Protein AF-A0A843WFE2-F1 (afdb_monomer)

InterPro domains:
  IPR031675 Serine-threonine protein phosphatase, N-terminal [PF16891] (14-60)

Organism: Colocasia esculenta (NCBI:txid4460)

Foldseek 3Di:
DDPPPPPPDDVVLVVVVVVQVVVCPPPADDDRDDDPVRVVNCVVVVVVVVVVADPDDDDDDDDDDDDCPPPPRPDPDDDPDD

Mean predicted aligned error: 11.07 Å

Structure (mmCIF, N/CA/C/O backbone):
data_AF-A0A843WFE2-F1
#
_entry.id   AF-A0A843WFE2-F1
#
loop_
_atom_site.group_PDB
_atom_site.id
_atom_site.type_symbol
_atom_site.label_atom_id
_atom_site.label_alt_id
_atom_site.label_comp_id
_atom_site.label_asym_id
_atom_site.label_entity_id
_atom_site.label_seq_id
_atom_site.pdbx_PDB_ins_code
_atom_site.Cartn_x
_atom_site.Cartn_y
_atom_site.Cartn_z
_atom_site.occupancy
_atom_site.B_iso_or_equiv
_atom_site.auth_seq_id
_atom_site.auth_comp_id
_atom_site.auth_asym_id
_atom_site.auth_atom_id
_atom_site.pdbx_PDB_model_num
ATOM 1 N N . MET A 1 1 ? -7.821 -11.375 22.560 1.00 34.25 1 MET A N 1
ATOM 2 C CA . MET A 1 1 ? -7.521 -11.575 21.125 1.00 34.25 1 MET A CA 1
ATOM 3 C C . MET A 1 1 ? -8.492 -10.705 20.342 1.00 34.25 1 MET A C 1
ATOM 5 O O . MET A 1 1 ? -9.602 -11.138 20.069 1.00 34.25 1 MET A O 1
ATOM 9 N N . ALA A 1 2 ? -8.152 -9.428 20.149 1.00 33.72 2 ALA A N 1
ATOM 10 C CA . ALA A 1 2 ? -9.061 -8.454 19.554 1.00 33.72 2 ALA A CA 1
ATOM 11 C C . ALA A 1 2 ? -9.144 -8.688 18.042 1.00 33.72 2 ALA A C 1
ATOM 13 O O . ALA A 1 2 ? -8.169 -8.487 17.322 1.00 33.72 2 ALA A O 1
ATOM 14 N N . ALA A 1 3 ? -10.307 -9.139 17.581 1.00 45.41 3 ALA A N 1
ATOM 15 C CA . ALA A 1 3 ? -10.664 -9.114 16.176 1.00 45.41 3 ALA A CA 1
ATOM 16 C C . ALA A 1 3 ? -10.857 -7.646 15.770 1.00 45.41 3 ALA A C 1
ATOM 18 O O . ALA A 1 3 ? -11.887 -7.044 16.065 1.00 45.41 3 ALA A O 1
ATOM 19 N N . THR A 1 4 ? -9.857 -7.042 15.132 1.00 42.25 4 THR A N 1
ATOM 20 C CA . THR A 1 4 ? -10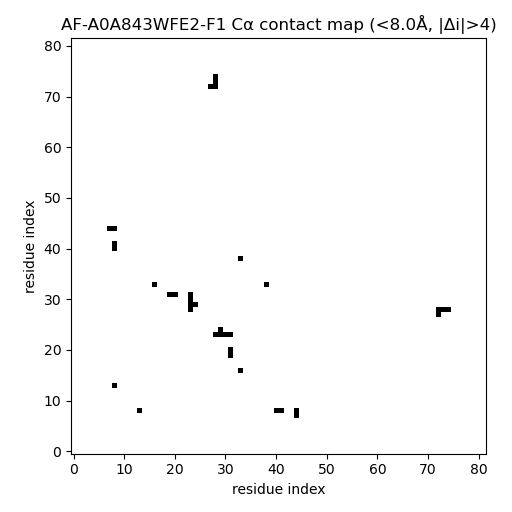.070 -5.793 14.399 1.00 42.25 4 THR A CA 1
ATOM 21 C C . THR A 1 4 ? -10.738 -6.162 13.083 1.00 42.25 4 THR A C 1
ATOM 23 O O . THR A 1 4 ? -10.117 -6.797 12.228 1.00 42.25 4 THR A O 1
ATOM 26 N N . ALA A 1 5 ? -12.019 -5.818 12.956 1.00 48.12 5 ALA A N 1
ATOM 27 C CA . ALA A 1 5 ? -12.776 -5.941 11.722 1.00 48.12 5 ALA A CA 1
ATOM 28 C C . ALA A 1 5 ? -11.978 -5.305 10.573 1.00 48.12 5 ALA A C 1
ATOM 30 O O . ALA A 1 5 ? -11.749 -4.097 10.550 1.00 48.12 5 ALA A O 1
ATOM 31 N N . THR A 1 6 ? -11.504 -6.134 9.647 1.00 53.62 6 THR A N 1
ATOM 32 C CA . THR A 1 6 ? -10.830 -5.699 8.423 1.00 53.62 6 THR A CA 1
ATOM 33 C C . THR A 1 6 ? -11.908 -5.232 7.456 1.00 53.62 6 THR A C 1
ATOM 35 O O . THR A 1 6 ? -12.358 -5.967 6.581 1.00 53.62 6 THR A O 1
ATOM 38 N N . GLY A 1 7 ? -12.382 -4.006 7.665 1.00 61.47 7 GLY A N 1
ATOM 39 C CA . GLY A 1 7 ? -13.092 -3.278 6.626 1.00 61.47 7 GLY A CA 1
ATOM 40 C C . GLY A 1 7 ? -12.094 -2.994 5.514 1.00 61.47 7 GLY A C 1
ATOM 41 O O . GLY A 1 7 ? -11.178 -2.199 5.713 1.00 61.47 7 GLY A O 1
ATOM 42 N N . ALA A 1 8 ? -12.243 -3.684 4.382 1.00 72.38 8 ALA A N 1
ATOM 43 C CA . ALA A 1 8 ? -11.477 -3.379 3.182 1.00 72.38 8 ALA A CA 1
ATOM 44 C C . ALA A 1 8 ? -11.593 -1.876 2.895 1.00 72.38 8 ALA A C 1
ATOM 46 O O . ALA A 1 8 ? -12.684 -1.308 2.986 1.00 72.38 8 ALA A O 1
ATOM 47 N N . MET A 1 9 ? -10.468 -1.226 2.605 1.00 82.88 9 MET A N 1
ATOM 48 C CA . MET A 1 9 ? -10.467 0.196 2.281 1.00 82.88 9 MET A CA 1
ATOM 49 C C . MET A 1 9 ? -11.358 0.463 1.070 1.00 82.88 9 MET A C 1
ATOM 51 O O . MET A 1 9 ? -11.292 -0.262 0.078 1.00 82.88 9 MET A O 1
ATOM 55 N N . ASP A 1 10 ? -12.214 1.480 1.174 1.00 88.88 10 ASP A N 1
ATOM 56 C CA . ASP A 1 10 ? -13.094 1.869 0.076 1.00 88.88 10 ASP A CA 1
ATOM 57 C C . ASP A 1 10 ? -12.240 2.322 -1.115 1.00 88.88 10 ASP A C 1
ATOM 59 O O . ASP A 1 10 ? -11.367 3.186 -0.977 1.00 88.88 10 ASP A O 1
ATOM 63 N N . GLY A 1 11 ? -12.492 1.733 -2.286 1.00 88.88 11 GLY A N 1
ATOM 64 C CA . GLY A 1 11 ? -11.740 2.023 -3.505 1.00 88.88 11 GLY A CA 1
ATOM 65 C C . GLY A 1 11 ? -11.783 3.500 -3.902 1.00 88.88 11 GLY A C 1
ATOM 66 O O . GLY A 1 11 ? -10.774 4.029 -4.347 1.00 88.88 11 GLY A O 1
ATOM 67 N N . ARG A 1 12 ? -12.891 4.207 -3.647 1.00 90.56 12 ARG A N 1
ATOM 68 C CA . ARG A 1 12 ? -13.010 5.643 -3.947 1.00 90.56 12 ARG A CA 1
ATOM 69 C C . ARG A 1 12 ? -12.088 6.491 -3.080 1.00 90.56 12 ARG A C 1
ATOM 71 O O . ARG A 1 12 ? -11.549 7.484 -3.555 1.00 90.56 12 ARG A O 1
ATOM 78 N N . ILE A 1 13 ? -11.912 6.104 -1.817 1.00 89.06 13 ILE A N 1
ATOM 79 C CA . ILE A 1 13 ? -10.990 6.781 -0.896 1.00 89.06 13 ILE A CA 1
ATOM 80 C C . ILE A 1 13 ? -9.547 6.518 -1.337 1.00 89.06 13 ILE A C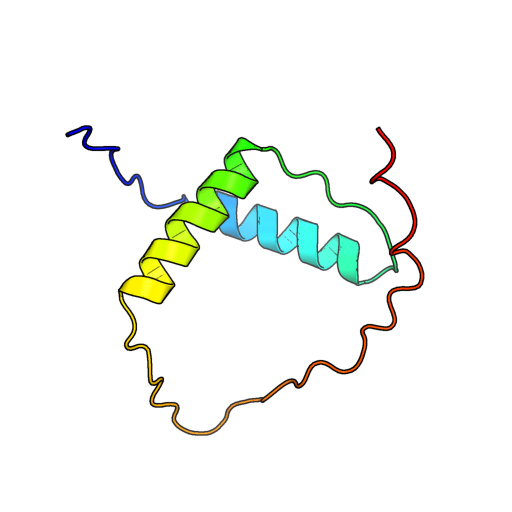 1
ATOM 82 O O . ILE A 1 13 ? -8.725 7.430 -1.345 1.00 89.06 13 ILE A O 1
ATOM 86 N N . LEU A 1 14 ? -9.241 5.283 -1.742 1.00 91.94 14 LEU A N 1
ATOM 87 C CA . LEU A 1 14 ? -7.926 4.933 -2.271 1.00 91.94 14 LEU A CA 1
ATOM 88 C C . LEU A 1 14 ? -7.594 5.721 -3.551 1.00 91.94 14 LEU A C 1
ATOM 90 O O . LEU A 1 14 ? -6.496 6.265 -3.657 1.00 91.94 14 LEU A O 1
ATOM 94 N N . ASP A 1 15 ? -8.540 5.828 -4.485 1.00 92.88 15 ASP A N 1
ATOM 95 C CA . ASP A 1 15 ? -8.373 6.589 -5.728 1.00 92.88 15 ASP A CA 1
ATOM 96 C C . ASP A 1 15 ? -8.154 8.088 -5.464 1.00 92.88 15 ASP A C 1
ATOM 98 O O . ASP A 1 15 ? -7.294 8.705 -6.096 1.00 92.88 15 ASP A O 1
ATOM 102 N N . ASP A 1 16 ? -8.869 8.672 -4.495 1.00 92.44 16 ASP A N 1
ATOM 103 C CA . ASP A 1 16 ? -8.671 10.065 -4.071 1.00 92.44 16 ASP A CA 1
ATOM 104 C C . ASP A 1 16 ? -7.259 10.303 -3.507 1.00 92.44 16 ASP A C 1
ATOM 106 O O . ASP A 1 16 ? -6.576 11.259 -3.884 1.00 92.44 16 ASP A O 1
ATOM 110 N N . ILE A 1 17 ? -6.776 9.393 -2.655 1.00 92.06 17 ILE A N 1
ATOM 111 C CA . ILE A 1 17 ? -5.415 9.448 -2.106 1.00 92.06 17 ILE A CA 1
ATOM 112 C C . ILE A 1 17 ? -4.373 9.358 -3.225 1.00 92.06 17 ILE A C 1
ATOM 114 O O . ILE A 1 17 ? -3.408 10.128 -3.233 1.00 92.06 17 ILE A O 1
ATOM 118 N N . ILE A 1 18 ? -4.556 8.442 -4.182 1.00 92.00 18 ILE A N 1
ATOM 119 C CA . ILE A 1 18 ? -3.663 8.302 -5.339 1.00 92.00 18 ILE A CA 1
ATOM 120 C C . ILE A 1 18 ? -3.652 9.601 -6.152 1.00 92.00 18 ILE A C 1
ATOM 122 O O . ILE A 1 18 ? -2.575 10.093 -6.495 1.00 92.00 18 ILE A O 1
ATOM 126 N N . GLY A 1 19 ? -4.822 10.192 -6.412 1.00 91.31 19 GLY A N 1
ATOM 127 C CA . GLY A 1 19 ? -4.950 11.478 -7.098 1.00 91.31 19 GLY A CA 1
ATOM 128 C C . GLY A 1 19 ? -4.152 12.585 -6.408 1.00 91.31 19 GLY A C 1
ATOM 129 O O . GLY A 1 19 ? -3.278 13.196 -7.028 1.00 91.31 19 GLY A O 1
ATOM 130 N N . ARG A 1 20 ? -4.359 12.769 -5.099 1.00 89.38 20 ARG A N 1
ATOM 131 C CA . ARG A 1 20 ? -3.639 13.771 -4.294 1.00 89.38 20 ARG A CA 1
ATOM 132 C C . ARG A 1 20 ? -2.119 13.565 -4.303 1.00 89.38 20 ARG A C 1
ATOM 134 O O . ARG A 1 20 ? -1.365 14.532 -4.419 1.00 89.38 20 ARG A O 1
ATOM 141 N N . LEU A 1 21 ? -1.649 12.318 -4.211 1.00 87.81 21 LEU A N 1
ATOM 142 C CA . LEU A 1 21 ? -0.217 11.988 -4.257 1.00 87.81 21 LEU A CA 1
ATOM 143 C C . LEU A 1 21 ? 0.410 12.272 -5.631 1.00 87.81 21 LEU A C 1
ATOM 145 O O . LEU A 1 21 ? 1.523 12.798 -5.709 1.00 87.81 21 LEU A O 1
ATOM 149 N N . LEU A 1 22 ? -0.305 11.971 -6.717 1.00 87.06 22 LEU A N 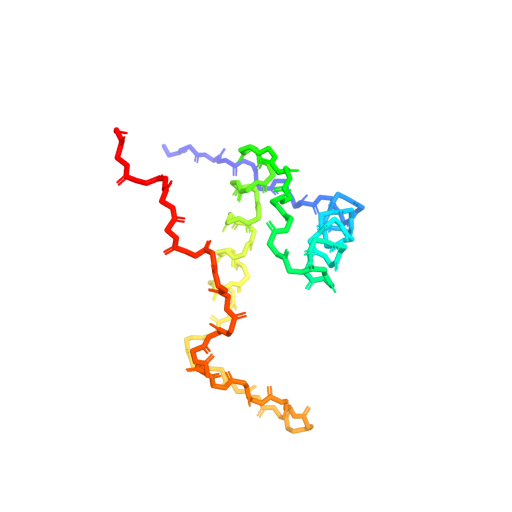1
ATOM 150 C CA . LEU A 1 22 ? 0.153 12.243 -8.082 1.00 87.06 22 LEU A CA 1
ATOM 151 C C . LEU A 1 22 ? 0.231 13.745 -8.384 1.00 87.06 22 LEU A C 1
ATOM 153 O O . LEU A 1 22 ? 1.137 14.176 -9.102 1.00 87.06 22 LEU A O 1
ATOM 157 N N . GLU A 1 23 ? -0.681 14.543 -7.830 1.00 83.12 23 GLU A N 1
ATOM 158 C CA . GLU A 1 23 ? -0.649 16.004 -7.942 1.00 83.12 23 GLU A CA 1
ATOM 159 C C . GLU A 1 23 ? 0.561 16.613 -7.220 1.00 83.12 23 GLU A C 1
ATOM 161 O O . GLU A 1 23 ? 1.239 17.479 -7.778 1.00 83.12 23 GLU A O 1
ATOM 166 N N . GLY A 1 24 ? 0.886 16.132 -6.013 1.00 72.75 24 GLY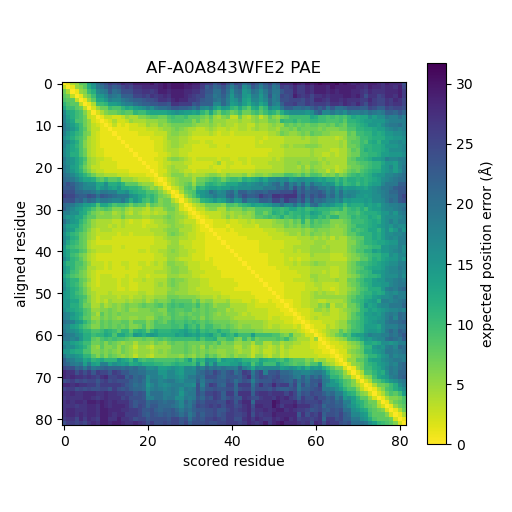 A N 1
ATOM 167 C CA . GLY A 1 24 ? 2.053 16.597 -5.250 1.00 72.75 24 GLY A CA 1
ATOM 168 C C . GLY A 1 24 ? 3.401 16.239 -5.893 1.00 72.75 24 GLY A C 1
ATOM 169 O O . GLY A 1 24 ? 4.366 16.998 -5.786 1.00 72.75 24 GLY A O 1
ATOM 170 N N . GLY A 1 25 ? 3.467 15.113 -6.613 1.00 66.31 25 GLY A N 1
ATOM 171 C CA . GLY A 1 25 ? 4.696 14.605 -7.233 1.00 66.31 25 GLY A CA 1
ATOM 172 C C . GLY A 1 25 ? 5.139 15.323 -8.514 1.00 66.31 25 GLY A C 1
ATOM 173 O O . GLY A 1 25 ? 6.323 15.299 -8.842 1.00 66.31 25 GLY A O 1
ATOM 174 N N . ARG A 1 26 ? 4.231 15.992 -9.242 1.00 63.38 26 ARG A N 1
ATOM 175 C CA . ARG A 1 26 ? 4.546 16.632 -10.540 1.00 63.38 26 ARG A CA 1
ATOM 176 C C . ARG A 1 26 ? 5.280 17.974 -10.430 1.00 63.38 26 ARG A C 1
ATOM 178 O O . ARG A 1 26 ? 5.800 18.444 -11.437 1.00 63.38 26 ARG A O 1
ATOM 185 N N . GLY A 1 27 ? 5.318 18.586 -9.244 1.00 56.19 27 GLY A N 1
ATOM 186 C CA . GLY A 1 27 ? 5.798 19.964 -9.055 1.00 56.19 27 GLY A CA 1
ATOM 187 C C . GLY A 1 27 ? 7.011 20.147 -8.142 1.00 56.19 27 GLY A C 1
ATOM 188 O O . GLY A 1 27 ? 7.434 21.281 -7.962 1.00 56.19 27 GLY A O 1
ATOM 189 N N . GLY A 1 28 ? 7.570 19.075 -7.570 1.00 58.09 28 GLY A N 1
ATOM 190 C CA . GLY A 1 28 ? 8.689 19.166 -6.628 1.00 58.09 28 GLY A CA 1
ATOM 191 C C . GLY A 1 28 ? 8.269 19.675 -5.242 1.00 58.09 28 GLY A C 1
ATOM 192 O O . GLY A 1 28 ? 8.127 20.870 -5.014 1.00 58.09 28 GLY A O 1
ATOM 193 N N . GLY A 1 29 ? 8.113 18.755 -4.286 1.00 64.06 29 GLY A N 1
ATOM 194 C CA . GLY A 1 29 ? 8.136 19.080 -2.852 1.00 64.06 29 GLY A CA 1
ATOM 195 C C . GLY A 1 29 ? 6.839 19.593 -2.216 1.00 64.06 29 GLY A C 1
ATOM 196 O O . GLY A 1 29 ? 6.865 19.941 -1.039 1.00 64.06 29 GLY A O 1
ATOM 197 N N . LYS A 1 30 ? 5.696 19.622 -2.919 1.00 71.81 30 LYS A N 1
ATOM 198 C CA . LYS A 1 30 ? 4.417 19.965 -2.274 1.00 71.81 30 LYS A CA 1
ATOM 199 C C . LYS A 1 30 ? 3.987 18.821 -1.351 1.00 71.81 30 LYS A C 1
ATOM 201 O O . LYS A 1 30 ? 3.635 17.742 -1.826 1.00 71.81 30 LYS A O 1
ATOM 206 N N . GLN A 1 31 ? 4.005 19.066 -0.041 1.00 74.38 31 GLN A N 1
ATOM 207 C CA . GLN A 1 31 ? 3.525 18.104 0.947 1.00 74.38 31 GLN A CA 1
ATOM 208 C C . GLN A 1 31 ? 2.030 17.850 0.737 1.00 74.38 31 GLN A C 1
ATOM 210 O O . GLN A 1 31 ? 1.215 18.774 0.706 1.00 74.38 31 GLN A O 1
ATOM 215 N N . VAL A 1 32 ? 1.678 16.579 0.572 1.00 83.00 32 VAL A N 1
ATOM 216 C CA . VAL A 1 32 ? 0.290 16.141 0.445 1.00 83.00 32 VAL A CA 1
ATOM 217 C C . VAL A 1 32 ? -0.239 15.865 1.845 1.00 83.00 32 VAL A C 1
ATOM 219 O O . VAL A 1 32 ? 0.308 15.031 2.565 1.00 83.00 32 VAL A O 1
ATOM 222 N N . ALA A 1 33 ? -1.290 16.580 2.241 1.00 82.44 33 ALA A N 1
ATOM 223 C CA . ALA A 1 33 ? -1.946 16.357 3.520 1.00 82.44 33 ALA A CA 1
ATOM 224 C C . ALA A 1 33 ? -2.776 15.066 3.453 1.00 82.44 33 ALA A C 1
ATOM 226 O O . ALA A 1 33 ? -3.793 15.003 2.757 1.00 82.44 33 ALA A O 1
ATOM 227 N N . LEU A 1 34 ? -2.322 14.048 4.181 1.00 88.38 34 LEU A N 1
ATOM 228 C CA . LEU A 1 34 ? -3.056 12.817 4.458 1.00 88.38 34 LEU A CA 1
ATOM 229 C C . LEU A 1 34 ? -3.328 12.755 5.958 1.00 88.38 34 LEU A C 1
ATOM 231 O O . LEU A 1 34 ? -2.463 13.088 6.769 1.00 88.38 34 LEU A O 1
ATOM 235 N N . SER A 1 35 ? -4.529 12.336 6.332 1.00 89.56 35 SER A N 1
ATOM 236 C CA . SER A 1 35 ? -4.869 12.099 7.728 1.00 89.56 35 SER A CA 1
ATOM 237 C C . SER A 1 35 ? -4.167 10.847 8.252 1.00 89.56 35 SER A C 1
ATOM 239 O O . SER A 1 35 ? -3.886 9.894 7.522 1.00 89.56 35 SER A O 1
ATOM 241 N N . GLU A 1 36 ? -3.927 10.814 9.559 1.00 90.06 36 GLU A N 1
ATOM 242 C CA . GLU A 1 36 ? -3.344 9.650 10.226 1.00 90.06 36 GLU A CA 1
ATOM 243 C C . GLU A 1 36 ? -4.174 8.375 9.997 1.00 90.06 36 GLU A C 1
ATOM 245 O O . GLU A 1 36 ? -3.618 7.291 9.813 1.00 90.06 36 GLU A O 1
ATOM 250 N N . ALA A 1 37 ? -5.504 8.505 9.961 1.00 88.62 37 ALA A N 1
ATOM 251 C CA . ALA A 1 37 ? -6.412 7.398 9.692 1.00 88.62 37 ALA A CA 1
ATOM 252 C C . ALA A 1 37 ? -6.186 6.804 8.291 1.00 88.62 37 ALA A C 1
ATOM 254 O O . ALA A 1 37 ? -6.041 5.589 8.169 1.00 88.62 37 ALA A O 1
ATOM 255 N N . GLU A 1 38 ? -6.071 7.648 7.260 1.00 89.19 38 GLU A N 1
ATOM 256 C CA . GLU A 1 38 ? -5.782 7.217 5.885 1.00 89.19 38 GLU A CA 1
ATOM 257 C C . GLU A 1 38 ? -4.421 6.516 5.798 1.00 89.19 38 GLU A C 1
ATOM 259 O O . GLU A 1 38 ? -4.317 5.432 5.225 1.00 89.19 38 GLU A O 1
ATOM 264 N N . ILE A 1 39 ? -3.386 7.077 6.432 1.00 91.00 39 ILE A N 1
ATOM 265 C CA . ILE A 1 39 ? -2.038 6.488 6.450 1.00 91.00 39 ILE A CA 1
ATOM 266 C C . ILE A 1 39 ? -2.051 5.115 7.131 1.00 91.00 39 ILE A C 1
ATOM 268 O O . ILE A 1 39 ? -1.492 4.146 6.606 1.00 91.00 39 ILE A O 1
ATOM 272 N N . ARG A 1 40 ? -2.700 5.001 8.296 1.00 91.75 40 ARG A N 1
ATOM 273 C CA . ARG A 1 40 ? -2.822 3.725 9.015 1.00 91.75 40 ARG A CA 1
ATOM 274 C C . ARG A 1 40 ? -3.572 2.697 8.179 1.00 91.75 40 ARG A C 1
ATOM 276 O O . ARG A 1 40 ? -3.140 1.548 8.117 1.00 91.75 40 ARG A O 1
ATOM 283 N N . GLN A 1 41 ? -4.651 3.102 7.519 1.00 90.62 41 GLN A N 1
ATOM 284 C CA . GLN A 1 41 ? -5.458 2.210 6.697 1.00 90.62 41 GLN A CA 1
ATOM 285 C C . GLN A 1 41 ? -4.680 1.700 5.475 1.00 90.62 41 GLN A C 1
ATOM 287 O O . GLN A 1 41 ? -4.660 0.492 5.238 1.00 90.62 41 GLN A O 1
ATOM 292 N N . LEU A 1 42 ? -3.931 2.573 4.787 1.00 92.25 42 LEU A N 1
ATOM 293 C CA . LEU A 1 42 ? -3.000 2.178 3.723 1.00 92.25 42 LEU A CA 1
ATOM 294 C C . LEU A 1 42 ? -1.976 1.155 4.225 1.00 92.25 42 LEU A C 1
ATOM 296 O O . LEU A 1 42 ? -1.746 0.142 3.567 1.00 92.25 42 LEU A O 1
ATOM 300 N N . CYS A 1 43 ? -1.379 1.383 5.398 1.00 93.12 43 CYS A N 1
ATOM 301 C CA . CYS A 1 43 ? -0.395 0.468 5.980 1.00 93.12 43 CYS A CA 1
ATOM 302 C C . CYS A 1 43 ? -0.996 -0.903 6.317 1.00 93.12 43 CYS A C 1
ATOM 304 O O . CYS A 1 43 ? -0.364 -1.932 6.073 1.00 93.12 43 CYS A O 1
ATOM 306 N N . VAL A 1 44 ? -2.199 -0.929 6.894 1.00 92.69 44 VAL A N 1
ATOM 307 C CA . VAL A 1 44 ? -2.891 -2.168 7.277 1.00 92.69 44 VAL A CA 1
ATOM 308 C C . VAL A 1 44 ? -3.269 -2.981 6.041 1.00 92.69 44 VAL A C 1
ATOM 310 O O . VAL A 1 44 ? -2.949 -4.170 5.975 1.00 92.69 44 VAL A O 1
ATOM 313 N N . GLU A 1 45 ? -3.874 -2.348 5.036 1.00 91.81 45 GLU A N 1
ATOM 314 C CA . GLU A 1 45 ? -4.262 -3.034 3.802 1.00 91.81 45 GLU A CA 1
ATOM 315 C C . GLU A 1 45 ? -3.039 -3.470 2.984 1.00 91.81 45 GLU A C 1
ATOM 317 O O . GLU A 1 45 ? -2.995 -4.609 2.518 1.00 91.81 45 GLU A O 1
ATOM 322 N N . SER A 1 46 ? -1.995 -2.638 2.892 1.00 92.38 46 SER A N 1
ATOM 323 C CA . SER A 1 46 ? -0.737 -3.005 2.220 1.00 92.38 46 SER A CA 1
ATOM 324 C C . SER A 1 46 ? -0.075 -4.202 2.896 1.00 92.38 46 SER A C 1
ATOM 326 O O . SER A 1 46 ? 0.334 -5.146 2.225 1.00 92.38 46 SER A O 1
ATOM 328 N N . ARG A 1 47 ? -0.025 -4.221 4.237 1.00 93.31 47 ARG A N 1
ATOM 329 C CA . ARG A 1 47 ? 0.469 -5.373 5.002 1.00 93.31 47 ARG A CA 1
ATOM 330 C C . ARG A 1 47 ? -0.323 -6.634 4.674 1.00 93.31 47 ARG A C 1
ATOM 332 O O . ARG A 1 47 ? 0.281 -7.689 4.509 1.00 93.31 47 ARG A O 1
ATOM 339 N N . ARG A 1 48 ? -1.651 -6.541 4.567 1.00 91.25 48 ARG A N 1
ATOM 340 C CA . ARG A 1 48 ? -2.493 -7.684 4.192 1.00 91.25 48 ARG A CA 1
ATOM 341 C C . ARG A 1 48 ? -2.140 -8.202 2.797 1.00 91.25 48 ARG A C 1
ATOM 343 O O . ARG A 1 48 ? -2.002 -9.410 2.631 1.00 91.25 48 ARG A O 1
ATOM 350 N N . VAL A 1 49 ? -1.956 -7.308 1.823 1.00 91.31 49 VAL A N 1
ATOM 351 C CA . VAL A 1 49 ? -1.561 -7.676 0.454 1.00 91.31 49 VAL A CA 1
ATOM 352 C C . VAL A 1 49 ? -0.191 -8.354 0.448 1.00 91.31 49 VAL A C 1
ATOM 354 O O . VAL A 1 49 ? -0.074 -9.452 -0.090 1.00 91.31 49 VAL A O 1
ATOM 357 N N . PHE A 1 50 ? 0.813 -7.778 1.113 1.00 92.62 50 PHE A N 1
ATOM 358 C CA . PHE A 1 50 ? 2.149 -8.376 1.178 1.00 92.62 50 PHE A CA 1
ATOM 359 C C . PHE A 1 50 ? 2.160 -9.744 1.866 1.00 92.62 50 PHE A C 1
ATOM 361 O O . PHE A 1 50 ? 2.849 -10.639 1.400 1.00 92.62 50 PHE A O 1
ATOM 368 N N . LEU A 1 51 ? 1.371 -9.938 2.929 1.00 92.75 51 LEU A N 1
ATOM 369 C CA . LEU A 1 51 ? 1.266 -11.234 3.612 1.00 92.75 51 LEU A CA 1
ATOM 370 C C . LEU A 1 51 ? 0.477 -12.282 2.815 1.00 92.75 51 LEU A C 1
ATOM 372 O O . LEU A 1 51 ? 0.670 -13.475 3.031 1.00 92.75 51 LEU A O 1
ATOM 376 N N . SER A 1 52 ? -0.425 -11.857 1.924 1.00 92.56 52 SER A N 1
ATOM 377 C CA . SER A 1 52 ? -1.130 -12.770 1.013 1.00 92.56 52 SER A CA 1
ATOM 378 C C . SER A 1 52 ? -0.253 -13.271 -0.136 1.00 92.56 52 SER A C 1
ATOM 380 O O . SER A 1 52 ? -0.580 -14.280 -0.758 1.00 92.56 52 SER A O 1
ATOM 382 N N . GLN A 1 53 ? 0.849 -12.575 -0.419 1.00 93.00 53 GLN A N 1
ATOM 383 C CA . GLN A 1 53 ? 1.806 -12.937 -1.457 1.00 93.00 53 GLN A CA 1
ATOM 384 C C . GLN A 1 53 ? 2.968 -13.745 -0.853 1.00 93.00 53 GLN A C 1
ATOM 386 O O . GLN A 1 53 ? 3.319 -13.552 0.312 1.00 93.00 53 GLN A O 1
ATOM 391 N N . PRO A 1 54 ? 3.585 -14.665 -1.614 1.00 93.31 54 PRO A N 1
ATOM 392 C CA . PRO A 1 54 ? 4.791 -15.349 -1.165 1.00 93.31 54 PRO A CA 1
A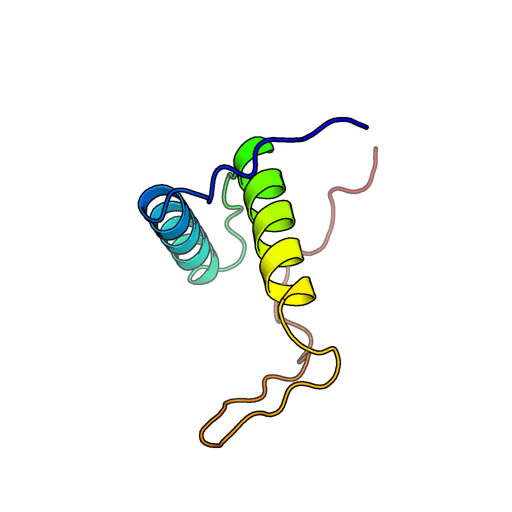TOM 393 C C . PRO A 1 54 ? 5.963 -14.365 -1.044 1.00 93.31 54 PRO A C 1
ATOM 395 O O . PRO A 1 54 ? 6.092 -13.432 -1.833 1.00 93.31 54 PRO A O 1
ATOM 398 N N . ASN A 1 55 ? 6.875 -14.623 -0.100 1.00 91.38 55 ASN A N 1
ATOM 399 C CA . ASN A 1 55 ? 8.099 -13.822 0.058 1.00 91.38 55 ASN A CA 1
ATOM 400 C C . ASN A 1 55 ? 8.981 -13.831 -1.204 1.00 91.38 55 ASN A C 1
ATOM 402 O O . ASN A 1 55 ? 9.743 -12.894 -1.432 1.00 91.38 55 ASN A O 1
ATOM 406 N N . LEU A 1 56 ? 8.893 -14.897 -2.008 1.00 94.81 56 LEU A N 1
ATOM 407 C CA . LEU A 1 56 ? 9.523 -14.994 -3.317 1.00 94.81 56 LEU A CA 1
ATOM 408 C C . LEU A 1 56 ? 8.458 -14.761 -4.395 1.00 94.81 56 LEU A C 1
ATOM 410 O O . LEU A 1 56 ? 7.642 -15.639 -4.663 1.00 94.81 56 LEU A O 1
ATOM 414 N N . LEU A 1 57 ? 8.459 -13.563 -4.978 1.00 90.56 57 LEU A N 1
ATOM 415 C CA . LEU A 1 57 ? 7.531 -13.170 -6.037 1.00 90.56 57 LEU A CA 1
ATOM 416 C C . LEU A 1 57 ? 7.939 -13.788 -7.378 1.00 90.56 57 LEU A C 1
ATOM 418 O O . LEU A 1 57 ? 9.019 -13.509 -7.899 1.00 90.56 57 LEU A O 1
ATOM 422 N N . GLU A 1 58 ? 7.041 -14.573 -7.964 1.00 91.00 58 GLU A N 1
ATOM 423 C CA . GLU A 1 58 ? 7.162 -15.060 -9.337 1.00 91.00 58 GLU A CA 1
ATOM 424 C C . GLU A 1 58 ? 6.505 -14.049 -10.287 1.00 91.00 58 GLU A C 1
ATOM 426 O O . GLU A 1 58 ? 5.281 -13.945 -10.367 1.00 91.00 58 GLU A O 1
ATOM 431 N N . LEU A 1 59 ? 7.324 -13.255 -10.983 1.00 91.19 59 LEU A N 1
ATOM 432 C CA . LEU A 1 59 ? 6.858 -12.228 -11.916 1.00 91.19 59 LEU A CA 1
ATOM 433 C C . LEU A 1 59 ? 7.066 -12.684 -13.364 1.00 91.19 59 LEU A C 1
ATOM 435 O O . LEU A 1 59 ? 8.158 -13.114 -13.734 1.00 91.19 59 LEU A O 1
ATOM 439 N N . SER A 1 60 ? 6.032 -12.540 -14.196 1.00 87.94 60 SER A N 1
ATOM 440 C CA . SER A 1 60 ? 6.118 -12.769 -15.643 1.00 87.94 60 SER A CA 1
ATOM 441 C C . SER A 1 60 ? 6.304 -11.447 -16.391 1.00 87.94 60 SER A C 1
ATOM 443 O O . SER A 1 60 ? 5.746 -10.421 -16.004 1.00 87.94 60 SER A O 1
ATOM 445 N N . ALA A 1 61 ? 7.092 -11.457 -17.466 1.00 89.19 61 ALA A N 1
ATOM 446 C CA . ALA A 1 61 ? 7.332 -10.280 -18.297 1.00 89.19 61 ALA A CA 1
ATOM 447 C C . ALA A 1 61 ? 6.067 -9.870 -19.087 1.00 89.19 61 ALA A C 1
ATOM 449 O O . ALA A 1 61 ? 5.279 -10.744 -19.458 1.00 89.19 61 ALA A O 1
ATOM 450 N N . PRO A 1 62 ? 5.882 -8.571 -19.415 1.00 90.69 62 PRO A N 1
ATOM 451 C CA . PRO A 1 62 ? 6.799 -7.435 -19.237 1.00 90.69 62 PRO A CA 1
ATOM 452 C C . PRO A 1 62 ? 6.611 -6.673 -17.910 1.00 90.69 62 PRO A C 1
ATOM 454 O O . PRO A 1 62 ? 5.507 -6.261 -17.566 1.00 90.69 62 PRO A O 1
ATOM 457 N N . ILE A 1 63 ? 7.715 -6.396 -17.207 1.00 91.44 63 ILE A N 1
ATOM 458 C CA . ILE A 1 63 ? 7.747 -5.602 -15.966 1.00 91.44 63 ILE A CA 1
ATOM 459 C C . ILE A 1 63 ? 8.850 -4.539 -16.032 1.00 91.44 63 ILE A C 1
ATOM 461 O O . ILE A 1 63 ? 9.879 -4.742 -16.675 1.00 91.44 63 ILE A O 1
ATOM 465 N N . LYS A 1 64 ? 8.644 -3.397 -15.368 1.00 87.69 64 LYS A N 1
ATOM 466 C CA . LYS A 1 64 ? 9.673 -2.361 -15.189 1.00 87.69 64 LYS A CA 1
ATOM 467 C C . LYS A 1 64 ? 10.255 -2.486 -13.786 1.00 87.69 64 LYS A C 1
ATOM 469 O O . LYS A 1 64 ? 9.527 -2.313 -12.813 1.00 87.69 64 LYS A O 1
ATOM 474 N N . ILE A 1 65 ? 11.549 -2.777 -13.692 1.00 89.00 65 ILE A N 1
ATOM 475 C CA . ILE A 1 65 ? 12.277 -2.812 -12.421 1.00 89.00 65 ILE A CA 1
ATOM 476 C C . ILE A 1 65 ? 12.906 -1.432 -12.216 1.00 89.00 65 ILE A C 1
ATOM 478 O O . ILE A 1 65 ? 13.719 -0.994 -13.028 1.00 89.00 65 ILE A O 1
ATOM 482 N N . CYS A 1 66 ? 12.495 -0.736 -11.158 1.00 85.69 66 CYS A N 1
ATOM 483 C CA . CYS A 1 66 ? 13.044 0.562 -10.776 1.00 85.69 66 CYS A C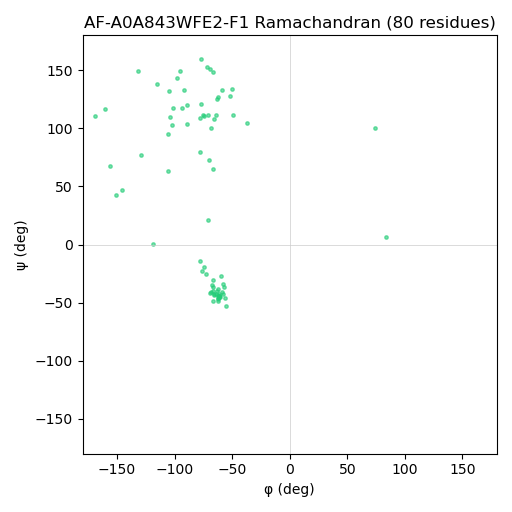A 1
ATOM 484 C C . CYS A 1 66 ? 13.967 0.364 -9.572 1.00 85.69 66 CYS A C 1
ATOM 486 O O . CYS A 1 66 ? 13.498 0.074 -8.473 1.00 85.69 66 CYS A O 1
ATOM 488 N N . GLU A 1 67 ? 15.273 0.509 -9.772 1.00 82.00 67 GLU A N 1
ATOM 489 C CA . GLU A 1 67 ? 16.238 0.502 -8.672 1.00 82.00 67 GLU A CA 1
ATOM 490 C C . GLU A 1 67 ? 16.212 1.839 -7.927 1.00 82.00 67 GLU A C 1
ATOM 492 O O . GLU A 1 67 ? 15.779 2.858 -8.478 1.00 82.00 67 GLU A O 1
ATOM 497 N N . LEU A 1 68 ? 16.697 1.852 -6.679 1.00 77.31 68 LEU A N 1
ATOM 498 C CA . LEU A 1 68 ? 16.807 3.062 -5.864 1.00 77.31 68 LEU A CA 1
ATOM 499 C C . LEU A 1 68 ? 17.906 3.982 -6.423 1.00 77.31 68 LEU A C 1
ATOM 501 O O . LEU A 1 68 ? 18.983 4.148 -5.855 1.00 77.31 68 LEU A O 1
ATOM 505 N N . SER A 1 69 ? 17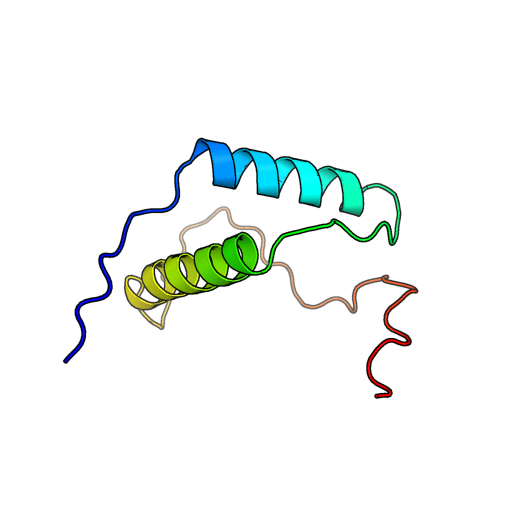.613 4.612 -7.554 1.00 60.19 69 SER A N 1
ATOM 506 C CA . SER A 1 69 ? 18.300 5.811 -8.005 1.00 60.19 69 SER A CA 1
ATOM 507 C C . SER A 1 69 ? 17.972 6.852 -6.951 1.00 60.19 69 SER A C 1
ATOM 509 O O . SER A 1 69 ? 16.796 7.183 -6.813 1.00 60.19 69 SER A O 1
ATOM 511 N N . ARG A 1 70 ? 18.961 7.280 -6.150 1.00 52.62 70 ARG A N 1
ATOM 512 C CA . ARG A 1 70 ? 18.807 8.345 -5.146 1.00 52.62 70 ARG A CA 1
ATOM 513 C C . ARG A 1 70 ? 17.880 9.408 -5.716 1.00 52.62 70 ARG A C 1
ATOM 515 O O . ARG A 1 70 ? 18.265 10.126 -6.638 1.00 52.62 70 ARG A O 1
ATOM 522 N N . LEU A 1 71 ? 16.645 9.409 -5.222 1.00 50.97 71 LEU A N 1
ATOM 523 C CA . LEU A 1 71 ? 15.595 10.278 -5.707 1.0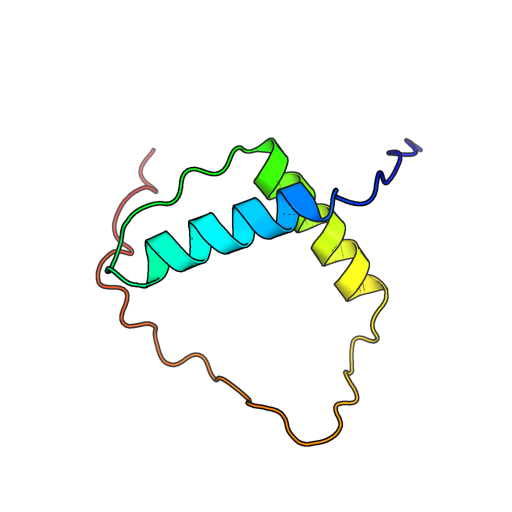0 50.97 71 LEU A CA 1
ATOM 524 C C . LEU A 1 71 ? 16.154 11.695 -5.689 1.00 50.97 71 LEU A C 1
ATOM 526 O O . LEU A 1 71 ? 16.692 12.140 -4.672 1.00 50.97 71 LEU A O 1
ATOM 530 N N . SER A 1 72 ? 16.048 12.387 -6.818 1.00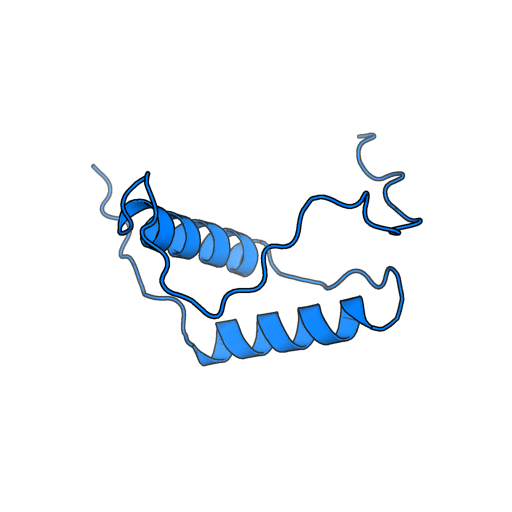 46.88 72 SER A N 1
ATOM 531 C CA . SER A 1 72 ? 16.254 13.825 -6.916 1.00 46.88 72 SER A CA 1
ATOM 532 C C . SER A 1 72 ? 15.140 14.538 -6.136 1.00 46.88 72 SER A C 1
ATOM 534 O O . SER A 1 72 ? 14.278 15.196 -6.710 1.00 46.88 72 SER A O 1
ATOM 536 N N . CYS A 1 73 ? 15.108 14.351 -4.821 1.00 38.62 73 CYS A N 1
ATOM 537 C CA . CYS A 1 73 ? 14.237 15.054 -3.898 1.00 38.62 73 CYS A CA 1
ATOM 538 C C . CYS A 1 73 ? 15.114 16.068 -3.155 1.00 38.62 73 CYS A C 1
ATOM 540 O O . CYS A 1 73 ? 15.743 15.700 -2.164 1.00 38.62 73 CYS A O 1
ATOM 542 N N . PRO A 1 74 ? 15.191 17.335 -3.600 1.00 44.97 74 PRO A N 1
ATOM 543 C CA . PRO A 1 74 ? 15.982 18.369 -2.929 1.00 44.97 74 PRO A CA 1
ATOM 544 C C . PRO A 1 74 ? 15.401 18.835 -1.574 1.00 44.97 74 PRO A C 1
ATOM 546 O O . PRO A 1 74 ? 15.737 19.922 -1.126 1.00 44.97 74 PRO A O 1
ATOM 549 N N . HIS A 1 75 ? 14.538 18.058 -0.904 1.00 47.19 75 HIS A N 1
ATOM 550 C CA . HIS A 1 75 ? 13.855 18.509 0.318 1.00 47.19 75 HIS A CA 1
ATOM 551 C C . HIS A 1 75 ? 13.603 17.394 1.356 1.00 47.19 75 HIS A C 1
ATOM 553 O O . HIS A 1 75 ? 12.509 17.270 1.896 1.00 47.19 75 HIS A O 1
ATOM 559 N N . TYR A 1 76 ? 14.616 16.568 1.647 1.00 44.72 76 TYR A N 1
ATOM 560 C CA . TYR A 1 76 ? 14.656 15.722 2.857 1.00 44.72 76 TYR A CA 1
ATOM 561 C C . TYR A 1 76 ? 15.652 16.306 3.877 1.00 44.72 76 TYR A C 1
ATOM 563 O O . TYR A 1 76 ? 16.704 15.747 4.164 1.00 44.72 76 TYR A O 1
ATOM 571 N N . SER A 1 77 ? 15.335 17.509 4.336 1.00 46.19 77 SER A N 1
ATOM 572 C CA . SER A 1 77 ? 15.881 18.231 5.493 1.00 46.19 77 SER A CA 1
ATOM 573 C C . SER A 1 77 ? 14.784 19.259 5.768 1.00 46.19 77 SER A C 1
ATOM 575 O O . SER A 1 77 ? 14.445 20.000 4.853 1.00 46.19 77 SER A O 1
ATOM 577 N N . THR A 1 78 ? 14.066 19.309 6.880 1.00 48.19 78 THR A N 1
ATOM 578 C CA . THR A 1 78 ? 14.375 19.020 8.281 1.00 48.19 78 THR A CA 1
ATOM 579 C C . THR A 1 78 ? 13.028 19.027 9.005 1.00 48.19 78 THR A C 1
ATOM 581 O O . THR A 1 78 ? 12.470 20.104 9.125 1.00 48.19 78 THR A O 1
ATOM 584 N N . ASP A 1 79 ? 12.518 17.890 9.480 1.00 42.19 79 ASP A N 1
ATOM 585 C CA . ASP A 1 79 ? 11.420 17.847 10.472 1.00 42.19 79 ASP A CA 1
ATOM 586 C C . ASP A 1 79 ? 11.537 16.577 11.343 1.00 42.19 79 ASP A C 1
ATOM 588 O O . ASP A 1 79 ? 10.572 15.870 11.613 1.00 42.19 79 ASP A O 1
ATOM 592 N N . ILE A 1 80 ? 12.769 16.250 11.754 1.00 44.19 80 ILE A N 1
ATOM 593 C CA . ILE A 1 80 ? 13.040 15.416 12.935 1.00 44.19 80 ILE A CA 1
ATOM 594 C C . ILE A 1 80 ? 14.053 16.197 13.774 1.00 44.19 80 ILE A C 1
ATOM 596 O O . ILE A 1 80 ? 15.262 15.981 13.707 1.00 44.19 80 ILE A O 1
ATOM 600 N N . ALA A 1 81 ? 13.528 17.197 14.470 1.00 41.41 81 ALA A N 1
ATOM 601 C CA . ALA A 1 81 ? 14.126 17.841 15.629 1.00 41.41 81 ALA A CA 1
ATOM 602 C C . ALA A 1 81 ? 12.989 18.483 16.442 1.00 41.41 81 ALA A C 1
ATOM 604 O O . ALA A 1 81 ? 12.849 19.701 16.442 1.00 41.41 81 ALA A O 1
ATOM 605 N N . ASP A 1 82 ? 12.134 17.636 17.021 1.00 36.56 82 ASP A N 1
ATOM 606 C CA . ASP A 1 82 ? 11.711 17.670 18.433 1.00 36.56 82 ASP A CA 1
ATOM 607 C C . ASP A 1 82 ? 11.093 16.305 18.786 1.00 36.56 82 ASP A C 1
ATOM 609 O O . ASP A 1 82 ? 10.126 15.892 18.101 1.00 36.56 82 ASP A O 1
#

Sequence (82 aa):
MAATATGAMDGRILDDIIGRLLEGGRGGGKQVALSEAEIRQLCVESRRVFLSQPNLLELSAPIKICELSRLSCPHYSTDIAD

Secondary structure (DSSP, 8-state):
-------PPPHHHHHHHHHHHHHHHTSSS------HHHHHHHHHHHHHHHHHS-SS---PSS-----------TT-------

Solvent-accessible surface area (backbone atoms only — not comparable to full-atom values): 5751 Å² total; per-residue (Å²): 135,84,82,75,80,81,72,76,78,56,65,70,60,51,50,51,51,52,51,49,50,55,61,25,65,76,71,70,84,52,81,66,92,71,54,70,67,59,53,50,49,51,52,53,53,49,49,52,54,56,69,75,44,65,97,73,77,87,82,73,85,90,76,86,87,81,73,92,64,79,69,94,61,98,71,90,74,85,90,87,85,129

pLDDT: mean 75.98, std 19.67, range [33.72, 94.81]

Radius of gyration: 16.66 Å; Cα contacts (8 Å, |Δi|>4): 18; chains: 1; bounding box: 32×35×40 Å